Protein AF-A0A534B1G2-F1 (afdb_monomer)

Foldseek 3Di:
DDDDDPPRVVVVDDLVRLQVVLVVVCVVCVVVVPPPDPDDDDDDLPCLSCLVSCCSNPVLDQAEAEDEDLVVVLVVLCPDDDPDDSPLSVDSVSSVVVVVVSVVSVVVCCVVPPLRYHYHYPVCCVVPVPVSVCVVCVSNVHDDD

Nearest PDB structures (foldseek):
  8w5z-assembly1_C  TM=7.791E-01  e=1.005E-02  Ixodes
  3ap3-assembly2_D  TM=7.234E-01  e=4.385E-02  Homo sapiens
  3ap3-assembly2_C  TM=7.400E-01  e=1.108E-01  Homo sapiens
  5x2b-assembly6_F  TM=6.996E-01  e=3.299E-01  Mus musculus
  1tex-assembly2_D  TM=5.874E-01  e=5.391E-01  Mycolicibacterium smegmatis

Mean predicted aligned error: 3.84 Å

Radius of gyration: 17.22 Å; Cα contacts (8 Å, |Δi|>4): 98; chains: 1; bounding box: 37×42×39 Å

Secondary structure (DSSP, 8-state):
--PPPTTGGGGG--HHHHHHHHHHHHHHHGGG-TT--S------GGGGGGHHHHHHH-TTPPEEEEE--HHHHHHHHHHS--SSS-GGGGSHHHHHHHHHHHHHHHHHHHHHSTTSEEEEEHHHHHHSHHHHHHHHHHHHT----

Structure (mmCIF, N/CA/C/O backbone):
data_AF-A0A534B1G2-F1
#
_entry.id   AF-A0A534B1G2-F1
#
loop_
_atom_site.group_PDB
_atom_site.id
_atom_site.type_symbol
_atom_site.label_atom_id
_atom_site.label_alt_id
_atom_site.label_comp_id
_atom_site.label_asym_id
_atom_site.label_entity_id
_atom_site.label_seq_id
_atom_site.pdbx_PDB_ins_code
_atom_site.Cartn_x
_atom_site.Cartn_y
_atom_site.Cartn_z
_atom_site.occupancy
_atom_site.B_iso_or_equiv
_atom_site.auth_seq_id
_atom_site.auth_comp_id
_atom_site.auth_asym_id
_atom_site.auth_atom_id
_atom_site.pdbx_PDB_model_num
ATOM 1 N N . ASP A 1 1 ? 14.134 -20.377 20.496 1.00 52.62 1 ASP A N 1
ATOM 2 C CA . ASP A 1 1 ? 12.657 -20.310 20.513 1.00 52.62 1 ASP A CA 1
ATOM 3 C C . ASP A 1 1 ? 12.101 -20.266 19.095 1.00 52.62 1 ASP A C 1
ATOM 5 O O . ASP A 1 1 ? 12.290 -19.289 18.382 1.00 52.62 1 ASP A O 1
ATOM 9 N N . GLY A 1 2 ? 11.532 -21.386 18.637 1.00 73.69 2 GLY A N 1
ATOM 10 C CA . GLY A 1 2 ? 11.151 -21.648 17.238 1.00 73.69 2 GLY A CA 1
ATOM 11 C C . GLY A 1 2 ? 9.696 -21.319 16.898 1.00 73.69 2 GLY A C 1
ATOM 12 O O . GLY A 1 2 ? 9.055 -22.086 16.187 1.00 73.69 2 GLY A O 1
ATOM 13 N N . GLY A 1 3 ? 9.154 -20.227 17.441 1.00 76.25 3 GLY A N 1
ATOM 14 C CA . GLY A 1 3 ? 7.783 -19.801 17.148 1.00 76.25 3 GLY A CA 1
ATOM 15 C C . GLY A 1 3 ? 7.577 -19.396 15.677 1.00 76.25 3 GLY A C 1
ATOM 16 O O . GLY A 1 3 ? 8.555 -19.133 14.964 1.00 76.25 3 GLY A O 1
ATOM 17 N N . PRO A 1 4 ? 6.315 -19.328 15.209 1.00 83.50 4 PRO A N 1
ATOM 18 C CA . PRO A 1 4 ? 6.002 -18.880 13.857 1.00 83.50 4 PRO A CA 1
ATOM 19 C C . PRO A 1 4 ? 6.564 -17.473 13.621 1.00 83.50 4 PRO A C 1
ATOM 21 O O . PRO A 1 4 ? 6.464 -16.594 14.477 1.00 83.50 4 PRO A O 1
ATOM 24 N N . ARG A 1 5 ? 7.190 -17.268 12.459 1.00 91.75 5 ARG A N 1
ATOM 25 C CA . ARG A 1 5 ? 7.769 -15.976 12.061 1.00 91.75 5 ARG A CA 1
ATOM 26 C C . ARG A 1 5 ? 6.736 -15.130 11.330 1.00 91.75 5 ARG A C 1
ATOM 28 O O . ARG A 1 5 ? 5.633 -15.583 11.057 1.00 91.75 5 ARG A O 1
ATOM 35 N N . TYR A 1 6 ? 7.072 -13.882 11.031 1.00 92.06 6 TYR A N 1
ATOM 36 C CA . TYR A 1 6 ? 6.253 -13.078 10.132 1.00 92.06 6 TYR A CA 1
ATOM 37 C C . TYR A 1 6 ? 6.281 -13.677 8.710 1.00 92.06 6 TYR A C 1
ATOM 39 O O . TYR A 1 6 ? 7.374 -13.996 8.237 1.00 92.06 6 TYR A O 1
ATOM 47 N N . PRO A 1 7 ? 5.137 -13.803 8.009 1.00 93.00 7 PRO A N 1
ATOM 48 C CA . PRO A 1 7 ? 3.787 -13.395 8.415 1.00 93.00 7 PRO A CA 1
ATOM 49 C C . PRO A 1 7 ? 2.973 -14.471 9.165 1.00 93.00 7 PRO A C 1
ATOM 51 O O . PRO A 1 7 ? 1.878 -14.169 9.628 1.00 93.00 7 PRO A O 1
ATOM 54 N N . GLN A 1 8 ? 3.468 -15.704 9.326 1.00 94.69 8 GLN A N 1
ATOM 55 C CA . GLN A 1 8 ? 2.736 -16.814 9.966 1.00 94.69 8 GLN A CA 1
ATOM 56 C C . GLN A 1 8 ? 2.256 -16.504 11.395 1.00 94.69 8 GLN A C 1
ATOM 58 O O . GLN A 1 8 ? 1.184 -16.951 11.791 1.00 94.69 8 GLN A O 1
ATOM 63 N N . VAL A 1 9 ? 3.008 -15.704 12.159 1.00 94.88 9 VAL A N 1
ATOM 64 C CA . VAL A 1 9 ? 2.632 -15.274 13.519 1.00 94.88 9 VAL A CA 1
ATOM 65 C C . VAL A 1 9 ? 1.303 -14.515 13.559 1.00 94.88 9 VAL A C 1
ATOM 67 O O . VAL A 1 9 ? 0.614 -14.524 14.573 1.00 94.88 9 VAL A O 1
ATOM 70 N N . LEU A 1 10 ? 0.894 -13.884 12.453 1.00 94.94 10 LEU A N 1
ATOM 71 C CA . LEU A 1 10 ? -0.375 -13.160 12.392 1.00 94.94 10 LEU A CA 1
ATOM 72 C C . LEU A 1 10 ? -1.573 -14.094 12.599 1.00 94.94 10 LEU A C 1
ATOM 74 O O . LEU A 1 10 ? -2.555 -13.686 13.209 1.00 94.94 10 LEU A O 1
ATOM 78 N N . ALA A 1 11 ? -1.470 -15.353 12.160 1.00 94.56 11 ALA A N 1
ATOM 79 C CA . ALA A 1 11 ? -2.522 -16.353 12.333 1.00 94.56 11 ALA A CA 1
ATOM 80 C C . ALA A 1 11 ? -2.708 -16.790 13.797 1.00 94.56 11 ALA A C 1
ATOM 82 O O . ALA A 1 11 ? -3.722 -17.395 14.130 1.00 94.56 11 ALA A O 1
ATOM 83 N N . THR A 1 12 ? -1.745 -16.490 14.676 1.00 95.81 12 THR A N 1
ATOM 84 C CA . THR A 1 12 ? -1.820 -16.829 16.104 1.00 95.81 12 THR A CA 1
ATOM 85 C C . THR A 1 12 ? -2.326 -15.675 16.970 1.00 95.81 12 THR A C 1
ATOM 87 O O . THR A 1 12 ? -2.504 -15.856 18.172 1.00 95.81 12 THR A O 1
ATOM 90 N N . LEU A 1 13 ? -2.526 -14.481 16.400 1.00 96.75 13 LEU A N 1
ATOM 91 C CA . LEU A 1 13 ? -2.986 -13.311 17.148 1.00 96.75 13 LEU A CA 1
ATOM 92 C C . LEU A 1 13 ? -4.509 -13.326 17.308 1.00 96.75 13 LEU A C 1
ATOM 94 O O . LEU A 1 13 ? -5.257 -13.440 16.340 1.00 96.75 13 LEU A O 1
ATOM 98 N N . SER A 1 14 ? -4.977 -13.140 18.539 1.00 97.88 14 SER A N 1
ATOM 99 C CA . SER A 1 14 ? -6.397 -12.923 18.817 1.00 97.88 14 SER A CA 1
ATOM 100 C C . SER A 1 14 ? -6.876 -11.556 18.296 1.00 97.88 14 SER A C 1
ATOM 102 O O . SER A 1 14 ? -6.082 -10.612 18.191 1.00 97.88 14 SER A O 1
ATOM 104 N N . PRO A 1 15 ? -8.192 -11.379 18.072 1.00 97.25 15 PRO A N 1
ATOM 105 C CA . PRO A 1 15 ? -8.762 -10.077 17.720 1.00 97.25 15 PRO A CA 1
ATOM 106 C C . PRO A 1 15 ? -8.421 -8.961 18.721 1.00 97.25 15 PRO A C 1
ATOM 108 O O . PRO A 1 15 ? -8.224 -7.814 18.325 1.00 97.25 15 PRO A O 1
ATOM 111 N N . GLY A 1 16 ? -8.316 -9.289 20.016 1.00 98.31 16 GLY A N 1
ATOM 112 C CA . GLY A 1 16 ? -7.929 -8.332 21.057 1.00 98.31 16 GLY A CA 1
ATOM 113 C C . GLY A 1 16 ? -6.478 -7.863 20.921 1.00 98.31 16 GLY A C 1
ATOM 114 O O . GLY A 1 16 ? -6.210 -6.670 21.032 1.00 98.31 16 GLY A O 1
ATOM 115 N N . GLN A 1 17 ? -5.553 -8.775 20.603 1.00 98.25 17 GLN A N 1
ATOM 116 C CA . GLN A 1 17 ? -4.149 -8.430 20.349 1.00 98.25 17 GLN A CA 1
ATOM 117 C C . GLN A 1 17 ? -3.995 -7.574 19.088 1.00 98.25 17 GLN A C 1
ATOM 119 O O . GLN A 1 17 ? -3.279 -6.577 19.111 1.00 98.25 17 GLN A O 1
ATOM 124 N N . LEU A 1 18 ? -4.699 -7.917 18.004 1.00 98.38 18 LEU A N 1
ATOM 125 C CA . LEU A 1 18 ? -4.700 -7.121 16.771 1.00 98.38 18 LEU A CA 1
ATOM 126 C C . LEU A 1 18 ? -5.226 -5.702 17.007 1.00 98.38 18 LEU A C 1
ATOM 128 O O . LEU A 1 18 ? -4.623 -4.738 16.537 1.00 98.38 18 LEU A O 1
ATOM 132 N N . ARG A 1 19 ? -6.307 -5.564 17.785 1.00 98.25 19 ARG A N 1
ATOM 133 C CA . ARG A 1 19 ? -6.842 -4.255 18.177 1.00 98.25 19 ARG A CA 1
ATOM 134 C C . ARG A 1 19 ? -5.827 -3.448 18.984 1.00 98.25 19 ARG A C 1
ATOM 136 O O . ARG A 1 19 ? -5.593 -2.292 18.649 1.00 98.25 19 ARG A O 1
ATOM 143 N N . ALA A 1 20 ? -5.202 -4.059 19.990 1.00 98.44 20 ALA A N 1
ATOM 144 C CA . ALA A 1 20 ? -4.194 -3.395 20.813 1.00 98.44 20 ALA A CA 1
ATOM 145 C C . ALA A 1 20 ? -3.001 -2.899 19.974 1.00 98.44 20 ALA A C 1
ATOM 147 O O . ALA A 1 20 ? -2.544 -1.775 20.161 1.00 98.44 20 ALA A O 1
ATOM 148 N N . LEU A 1 21 ? -2.548 -3.688 18.991 1.00 98.38 21 LEU A N 1
ATOM 149 C CA . LEU A 1 21 ? -1.503 -3.274 18.045 1.00 98.38 21 LEU A CA 1
ATOM 150 C C . LEU A 1 21 ? -1.945 -2.068 17.198 1.00 98.38 21 LEU A C 1
ATOM 152 O O . LEU A 1 21 ? -1.162 -1.142 16.981 1.00 98.38 21 LEU A O 1
ATOM 156 N N . GLY A 1 22 ? -3.200 -2.053 16.735 1.00 98.19 22 GLY A N 1
ATOM 157 C CA . GLY A 1 22 ? -3.797 -0.920 16.020 1.00 98.19 22 GLY A CA 1
ATOM 158 C C . GLY A 1 22 ? -3.838 0.355 16.863 1.00 98.19 22 GLY A C 1
ATOM 159 O O . GLY A 1 22 ? -3.423 1.422 16.406 1.00 98.19 22 GLY A O 1
ATOM 160 N N . GLU A 1 23 ? -4.295 0.243 18.109 1.00 98.19 23 GLU A N 1
ATOM 161 C CA . GLU A 1 23 ? -4.348 1.346 19.073 1.00 98.19 23 GLU A CA 1
ATOM 162 C C . GLU A 1 23 ? -2.951 1.886 19.399 1.00 98.19 23 GLU A C 1
ATOM 164 O O . GLU A 1 23 ? -2.745 3.102 19.385 1.00 98.19 23 GLU A O 1
ATOM 169 N N . GLU A 1 24 ? -1.970 1.003 19.612 1.00 98.19 24 GLU A N 1
ATOM 170 C CA . GLU A 1 24 ? -0.577 1.393 19.840 1.00 98.19 24 GLU A CA 1
ATOM 171 C C . GLU A 1 24 ? -0.015 2.159 18.636 1.00 98.19 24 GLU A C 1
ATOM 173 O O . GLU A 1 24 ? 0.576 3.231 18.795 1.00 98.19 24 GLU A O 1
ATOM 178 N N . TYR A 1 25 ? -0.235 1.656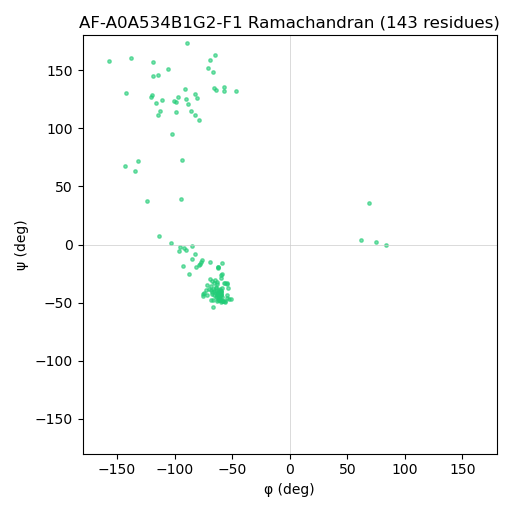 17.418 1.00 97.06 25 TYR A N 1
ATOM 179 C CA . TYR A 1 25 ? 0.199 2.332 16.198 1.00 97.06 25 TYR A CA 1
ATOM 180 C C . TYR A 1 25 ? -0.411 3.739 16.083 1.00 97.06 25 TYR A C 1
ATOM 182 O O . TYR A 1 25 ? 0.305 4.712 15.821 1.00 97.06 25 TYR A O 1
ATOM 190 N N . LEU A 1 26 ? -1.714 3.889 16.343 1.00 95.56 26 LEU A N 1
ATOM 191 C CA . LEU A 1 26 ? -2.395 5.191 16.329 1.00 95.56 26 LEU A CA 1
ATOM 192 C C . LEU A 1 26 ? -1.873 6.142 17.417 1.00 95.56 26 LEU A C 1
ATOM 194 O O . LEU A 1 26 ? -1.754 7.347 17.178 1.00 95.56 26 LEU A O 1
ATOM 198 N N . ALA A 1 27 ? -1.548 5.621 18.601 1.00 96.06 27 ALA A N 1
ATOM 199 C CA . ALA A 1 27 ? -0.966 6.402 19.687 1.00 96.06 27 ALA A CA 1
ATOM 200 C C . ALA A 1 27 ? 0.443 6.898 19.329 1.00 96.06 27 ALA A C 1
ATOM 202 O O . ALA A 1 27 ? 0.731 8.090 19.454 1.00 96.06 27 ALA A O 1
ATOM 203 N N . ARG A 1 28 ? 1.307 6.015 18.815 1.00 95.81 28 ARG A N 1
ATOM 204 C CA . ARG A 1 28 ? 2.699 6.341 18.457 1.00 95.81 28 ARG A CA 1
ATOM 205 C C . ARG A 1 28 ? 2.804 7.297 17.274 1.00 95.81 28 ARG A C 1
ATOM 207 O O . ARG A 1 28 ? 3.714 8.121 17.227 1.00 95.81 28 ARG A O 1
ATOM 214 N N . THR A 1 29 ? 1.862 7.231 16.338 1.00 93.62 29 THR A N 1
ATOM 215 C CA . THR A 1 29 ? 1.813 8.130 15.174 1.00 93.62 29 THR A CA 1
ATOM 216 C C . THR A 1 29 ? 1.161 9.480 15.476 1.00 93.62 29 THR A C 1
ATOM 218 O O . THR A 1 29 ? 1.251 10.392 14.654 1.00 93.62 29 THR A O 1
ATOM 221 N N . ARG A 1 30 ? 0.566 9.675 16.666 1.00 92.44 30 ARG A N 1
ATOM 222 C CA . ARG A 1 30 ? -0.117 10.925 17.053 1.00 92.44 30 ARG A CA 1
ATOM 223 C C . ARG A 1 30 ? 0.755 12.171 16.882 1.00 92.44 30 ARG A C 1
ATOM 225 O O . ARG A 1 30 ? 0.247 13.190 16.429 1.00 92.44 30 ARG A O 1
ATOM 232 N N . ILE A 1 31 ? 2.056 12.088 17.168 1.00 93.06 31 ILE A N 1
ATOM 233 C CA . ILE A 1 31 ? 3.004 13.205 16.995 1.00 93.06 31 ILE A CA 1
ATOM 234 C C . ILE A 1 31 ? 3.104 13.706 15.541 1.00 93.06 31 ILE A C 1
ATOM 236 O O . ILE A 1 31 ? 3.398 14.876 15.304 1.00 93.06 31 ILE A O 1
ATOM 240 N N . GLN A 1 32 ? 2.810 12.850 14.559 1.00 90.38 32 GLN A N 1
ATOM 241 C CA . GLN A 1 32 ? 2.818 13.214 13.140 1.00 90.38 32 GLN A CA 1
ATOM 242 C C . GLN A 1 32 ? 1.489 13.850 12.682 1.00 90.38 32 GLN A C 1
ATOM 244 O O . GLN A 1 32 ? 1.419 14.446 11.609 1.00 90.38 32 GLN A O 1
ATOM 249 N N . ARG A 1 33 ? 0.425 13.777 13.496 1.00 90.50 33 ARG A N 1
ATOM 250 C CA . ARG A 1 33 ? -0.942 14.220 13.163 1.00 90.50 33 ARG A CA 1
ATOM 251 C C . ARG A 1 33 ? -1.194 15.661 13.622 1.00 90.50 33 ARG A C 1
ATOM 253 O O . ARG A 1 33 ? -1.922 15.908 14.578 1.00 90.50 33 ARG A O 1
ATOM 260 N N . LYS A 1 34 ? -0.586 16.622 12.925 1.00 89.88 34 LYS A N 1
ATOM 261 C CA . LYS A 1 34 ? -0.527 18.038 13.350 1.00 89.88 34 LYS A CA 1
ATOM 262 C C . LYS A 1 34 ? -1.801 18.861 13.117 1.00 89.88 34 LYS A C 1
ATOM 264 O O . LYS A 1 34 ? -1.929 19.938 13.682 1.00 89.88 34 LYS A O 1
ATOM 269 N N . THR A 1 35 ? -2.721 18.395 12.275 1.00 86.88 35 THR A N 1
ATOM 270 C CA . THR A 1 35 ? -3.827 19.221 11.749 1.00 86.88 35 THR A CA 1
ATOM 271 C C . THR A 1 35 ? -5.181 18.964 12.411 1.00 86.88 35 THR A C 1
ATOM 273 O O . THR A 1 35 ? -6.175 19.545 11.987 1.00 86.88 35 THR A O 1
ATOM 276 N N . GLY A 1 36 ? -5.265 18.061 13.397 1.00 85.75 36 GLY A N 1
ATOM 277 C CA . GLY A 1 36 ? -6.538 17.665 14.022 1.00 85.75 36 GLY A CA 1
ATOM 278 C C . GLY A 1 36 ? -7.551 17.010 13.066 1.00 85.75 36 GLY A C 1
ATOM 279 O O . GLY A 1 36 ? -8.665 16.700 13.478 1.00 85.75 36 GLY A O 1
ATOM 280 N N . ARG A 1 37 ? -7.181 16.787 11.796 1.00 89.50 37 ARG A N 1
ATOM 281 C CA . ARG A 1 37 ? -8.039 16.183 10.771 1.00 89.50 37 ARG A CA 1
ATOM 282 C C . ARG A 1 37 ? -8.339 14.712 11.120 1.00 89.50 37 ARG A C 1
ATOM 284 O O . ARG A 1 37 ? -7.491 14.029 11.709 1.00 89.50 37 ARG A O 1
ATOM 291 N N . PRO A 1 38 ? -9.525 14.201 10.738 1.00 87.75 38 PRO A N 1
ATOM 292 C CA . PRO A 1 38 ? -9.942 12.838 11.072 1.00 87.75 38 PRO A CA 1
ATOM 293 C C . PRO A 1 38 ? -9.051 11.771 10.420 1.00 87.75 38 PRO A C 1
ATOM 295 O O . PRO A 1 38 ? -8.808 10.725 11.021 1.00 87.75 38 PRO A O 1
ATOM 298 N N . TYR A 1 39 ? -8.499 12.068 9.242 1.00 90.56 39 TYR A N 1
ATOM 299 C CA . TYR A 1 39 ? -7.587 11.197 8.507 1.00 90.56 39 TYR A CA 1
ATOM 300 C C . TYR A 1 39 ? -6.143 11.698 8.575 1.00 90.56 39 TYR A C 1
ATOM 302 O O . TYR A 1 39 ? -5.878 12.898 8.659 1.00 90.56 39 TYR A O 1
ATOM 310 N N . PHE A 1 40 ? -5.206 10.758 8.502 1.00 93.38 40 PHE A N 1
ATOM 311 C CA . PHE A 1 40 ? -3.791 11.018 8.265 1.00 93.38 40 PHE A CA 1
ATOM 312 C C . PHE A 1 40 ? -3.257 9.977 7.282 1.00 93.38 40 PHE A C 1
ATOM 314 O O . PHE A 1 40 ? -3.869 8.926 7.095 1.00 93.38 40 PHE A O 1
ATOM 321 N N . ILE A 1 41 ? -2.125 10.281 6.656 1.00 94.31 41 ILE A N 1
ATOM 322 C CA . ILE A 1 41 ? -1.494 9.408 5.670 1.00 94.31 41 ILE A CA 1
ATOM 323 C C . ILE A 1 41 ? -0.200 8.873 6.274 1.00 94.31 41 ILE A C 1
ATOM 325 O O . ILE A 1 41 ? 0.668 9.654 6.663 1.00 94.31 41 ILE A O 1
ATOM 329 N N . ASP A 1 42 ? -0.065 7.551 6.316 1.00 94.94 42 ASP A N 1
ATOM 330 C CA . ASP A 1 42 ? 1.232 6.891 6.432 1.00 94.94 42 ASP A CA 1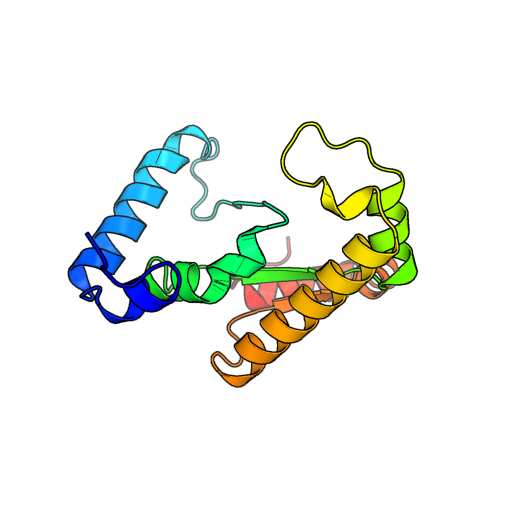
ATOM 331 C C . ASP A 1 42 ? 1.670 6.443 5.036 1.00 94.94 42 ASP A C 1
ATOM 333 O O . ASP A 1 42 ? 1.037 5.594 4.405 1.00 94.94 42 ASP A O 1
ATOM 337 N N . LYS A 1 43 ? 2.747 7.058 4.542 1.00 93.38 43 LYS A N 1
ATOM 338 C CA . LYS A 1 43 ? 3.331 6.755 3.239 1.00 93.38 43 LYS A CA 1
ATOM 339 C C . LYS A 1 43 ? 4.713 6.160 3.431 1.00 93.38 43 LYS A C 1
ATOM 341 O O . LYS A 1 43 ? 5.674 6.882 3.707 1.00 93.38 43 LYS A O 1
ATOM 346 N N . LEU A 1 44 ? 4.830 4.876 3.113 1.00 91.12 44 LEU A N 1
ATOM 347 C CA . LEU A 1 44 ? 6.104 4.193 2.953 1.00 91.12 44 LEU A CA 1
ATOM 348 C C . LEU A 1 44 ? 6.015 3.197 1.786 1.00 91.12 44 LEU A C 1
ATOM 350 O O . LEU A 1 44 ? 5.088 2.386 1.772 1.00 91.12 44 LEU A O 1
ATOM 354 N N . PRO A 1 45 ? 6.970 3.204 0.832 1.00 88.94 45 PRO A N 1
ATOM 355 C CA . PRO A 1 45 ? 6.940 2.290 -0.310 1.00 88.94 45 PRO A CA 1
ATOM 356 C C . PRO A 1 45 ? 6.837 0.818 0.085 1.00 88.94 45 PRO A C 1
ATOM 358 O O . PRO A 1 45 ? 6.166 0.064 -0.598 1.00 88.94 45 PRO A O 1
ATOM 361 N N . ASN A 1 46 ? 7.435 0.425 1.213 1.00 92.50 46 ASN A N 1
ATOM 362 C CA . ASN A 1 46 ? 7.520 -0.974 1.637 1.00 92.50 46 ASN A CA 1
ATOM 363 C C . ASN A 1 46 ? 6.273 -1.458 2.407 1.00 92.50 46 ASN A C 1
ATOM 365 O O . ASN A 1 46 ? 6.203 -2.632 2.763 1.00 92.50 46 ASN A O 1
ATOM 369 N N . ASN A 1 47 ? 5.266 -0.599 2.634 1.00 95.56 47 ASN A N 1
ATOM 370 C CA . ASN A 1 47 ? 4.035 -0.980 3.343 1.00 95.56 47 ASN A CA 1
ATOM 371 C C . ASN A 1 47 ? 3.236 -2.080 2.619 1.00 95.56 47 ASN A C 1
ATOM 373 O O . ASN A 1 47 ? 2.439 -2.760 3.264 1.00 95.56 47 ASN A O 1
ATOM 377 N N . PHE A 1 48 ? 3.463 -2.307 1.317 1.00 96.19 48 PHE A N 1
ATOM 378 C CA . PHE A 1 48 ? 2.803 -3.382 0.562 1.00 96.19 48 PHE A CA 1
ATOM 379 C C . PHE A 1 48 ? 3.046 -4.775 1.172 1.00 96.19 48 PHE A C 1
ATOM 381 O O . PHE A 1 48 ? 2.151 -5.617 1.165 1.00 96.19 48 PHE A O 1
ATOM 388 N N . LEU A 1 49 ? 4.223 -4.992 1.779 1.00 96.00 49 LEU A N 1
ATOM 389 C CA . LEU A 1 49 ? 4.570 -6.235 2.480 1.00 96.00 49 LEU A CA 1
ATOM 390 C C . LEU A 1 49 ? 3.653 -6.504 3.680 1.00 96.00 49 LEU A C 1
ATOM 392 O O . LEU A 1 49 ? 3.558 -7.635 4.150 1.00 96.00 49 LEU A O 1
ATOM 396 N N . HIS A 1 50 ? 2.990 -5.460 4.179 1.00 97.19 50 HIS A N 1
ATOM 397 C CA . HIS A 1 50 ? 2.227 -5.467 5.416 1.00 97.19 50 HIS A CA 1
ATOM 398 C C . HIS A 1 50 ? 0.723 -5.287 5.213 1.00 97.19 50 HIS A C 1
ATOM 400 O O . HIS A 1 50 ? 0.008 -5.198 6.205 1.00 97.19 50 HIS A O 1
ATOM 406 N N . VAL A 1 51 ? 0.213 -5.286 3.975 1.00 97.75 51 VAL A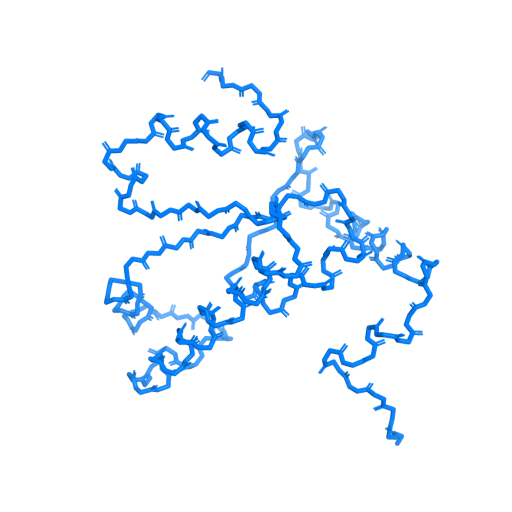 N 1
ATOM 407 C CA . VAL A 1 51 ? -1.219 -5.072 3.671 1.00 97.75 51 VAL A CA 1
ATOM 408 C C . VAL A 1 51 ? -2.131 -5.990 4.486 1.00 97.75 51 VAL A C 1
ATOM 410 O O . VAL A 1 51 ? -3.074 -5.508 5.111 1.00 97.75 51 VAL A O 1
ATOM 413 N N . GLY A 1 52 ? -1.816 -7.287 4.558 1.00 96.88 52 GLY A N 1
ATOM 414 C CA . GLY A 1 52 ? -2.583 -8.236 5.368 1.00 96.88 52 GLY A CA 1
ATOM 415 C C . GLY A 1 52 ? -2.577 -7.886 6.858 1.00 96.88 52 GLY A C 1
ATOM 416 O O . GLY A 1 52 ? -3.617 -7.919 7.506 1.00 96.88 52 GLY A O 1
ATOM 417 N N . PHE A 1 53 ? -1.429 -7.473 7.403 1.00 97.75 53 PHE A N 1
ATOM 418 C CA . PHE A 1 53 ? -1.344 -7.073 8.806 1.00 97.75 53 PHE A CA 1
ATOM 419 C C . PHE A 1 53 ? -2.101 -5.769 9.071 1.00 97.75 53 PHE A C 1
ATOM 421 O O . PHE A 1 53 ? -2.918 -5.733 9.984 1.00 97.75 53 PHE A O 1
ATOM 428 N N . ILE A 1 54 ? -1.899 -4.742 8.235 1.00 98.00 54 ILE A N 1
ATOM 429 C CA . ILE A 1 54 ? -2.604 -3.453 8.299 1.00 98.00 54 ILE A CA 1
ATOM 430 C C . ILE A 1 54 ? -4.115 -3.683 8.279 1.00 98.00 54 ILE A C 1
ATOM 432 O O . ILE A 1 54 ? -4.823 -3.124 9.110 1.00 98.00 54 ILE A O 1
ATOM 436 N N . HIS A 1 55 ? -4.608 -4.544 7.386 1.00 97.19 55 HIS A N 1
ATOM 437 C CA . HIS A 1 55 ? -6.025 -4.889 7.317 1.00 97.19 55 HIS A CA 1
ATOM 438 C C . HIS A 1 55 ? -6.550 -5.501 8.627 1.00 97.19 55 HIS A C 1
ATOM 440 O O . HIS A 1 55 ? -7.648 -5.158 9.062 1.00 97.19 55 HIS A O 1
ATOM 446 N N . LEU A 1 56 ? -5.763 -6.367 9.271 1.00 97.50 56 LEU A N 1
ATOM 447 C CA . LEU A 1 56 ? -6.138 -7.030 10.521 1.00 97.50 56 LEU A CA 1
ATOM 448 C C . LEU A 1 56 ? -6.130 -6.082 11.734 1.00 97.50 56 LEU A C 1
ATOM 450 O O . LEU A 1 56 ? -7.049 -6.132 12.549 1.00 97.50 56 LEU A O 1
ATOM 454 N N . MET A 1 57 ? -5.110 -5.227 11.874 1.00 98.00 57 MET A N 1
ATOM 455 C CA . MET A 1 57 ? -4.966 -4.329 13.037 1.00 98.00 57 MET A CA 1
ATOM 456 C C . MET A 1 57 ? -5.701 -2.987 12.877 1.00 98.00 57 MET A C 1
ATOM 458 O O . MET A 1 57 ? -6.078 -2.360 13.864 1.00 98.00 57 MET A O 1
ATOM 462 N N . LEU A 1 58 ? -5.919 -2.535 11.639 1.00 97.44 58 LEU A N 1
ATOM 463 C CA . LEU A 1 58 ? -6.582 -1.277 11.290 1.00 97.44 58 LEU A CA 1
ATOM 464 C C . LEU A 1 58 ? -7.648 -1.542 10.208 1.00 97.44 58 LEU A C 1
ATOM 466 O O . LEU A 1 58 ? -7.487 -1.124 9.061 1.00 97.44 58 LEU A O 1
ATOM 470 N N . PRO A 1 59 ? -8.777 -2.192 10.543 1.00 95.56 59 PRO A N 1
ATOM 471 C CA . PRO A 1 59 ? -9.774 -2.627 9.553 1.00 95.56 59 PRO A CA 1
ATOM 472 C C . PRO A 1 59 ? -10.429 -1.481 8.760 1.00 95.56 59 PRO A C 1
ATOM 474 O O . PRO A 1 59 ? -10.969 -1.707 7.674 1.00 95.56 59 PRO A O 1
ATOM 477 N N . ASN A 1 60 ? -10.348 -0.251 9.279 1.00 94.69 60 ASN A N 1
ATOM 478 C CA . ASN A 1 60 ? -10.844 0.969 8.637 1.00 94.69 60 ASN A CA 1
ATOM 479 C C . ASN A 1 60 ? -9.786 1.689 7.782 1.00 94.69 60 ASN A C 1
ATOM 481 O O . ASN A 1 60 ? -10.093 2.714 7.174 1.00 94.69 60 ASN A O 1
ATOM 485 N N . ALA A 1 61 ? -8.541 1.201 7.742 1.00 96.81 61 ALA A N 1
ATOM 486 C CA . ALA A 1 61 ? -7.503 1.796 6.912 1.00 96.81 61 ALA A CA 1
ATOM 487 C C . ALA A 1 61 ? -7.863 1.670 5.425 1.00 96.81 61 ALA A C 1
ATOM 489 O O . ALA A 1 61 ? -8.242 0.601 4.938 1.00 96.81 61 ALA A O 1
ATOM 490 N N . ARG A 1 62 ? -7.710 2.780 4.701 1.00 97.12 62 ARG A N 1
ATOM 491 C CA . ARG A 1 62 ? -7.769 2.822 3.240 1.00 97.12 62 ARG A CA 1
ATOM 492 C C . ARG A 1 62 ? -6.372 2.555 2.705 1.00 97.12 62 ARG A C 1
ATOM 494 O O . ARG A 1 62 ? -5.438 3.280 3.035 1.00 97.12 62 ARG A O 1
ATOM 501 N N . ILE A 1 63 ? -6.233 1.508 1.900 1.00 98.25 63 ILE A N 1
ATOM 502 C CA . ILE A 1 63 ? -4.952 1.141 1.293 1.00 98.25 63 ILE A CA 1
ATOM 503 C C . ILE A 1 63 ? -4.945 1.646 -0.143 1.00 98.25 63 ILE A C 1
ATOM 505 O O . ILE A 1 63 ? -5.848 1.323 -0.917 1.00 98.25 63 ILE A O 1
ATOM 509 N N . ILE A 1 64 ? -3.937 2.453 -0.466 1.00 98.38 64 ILE A N 1
ATOM 510 C CA . ILE A 1 64 ? -3.724 3.030 -1.791 1.00 98.38 64 ILE A CA 1
ATOM 511 C C . ILE A 1 64 ? -2.406 2.481 -2.324 1.00 98.38 64 ILE A C 1
ATOM 513 O O . ILE A 1 64 ? -1.357 2.651 -1.703 1.00 98.38 64 ILE A O 1
ATOM 517 N N . ASP A 1 65 ? -2.474 1.826 -3.476 1.00 97.94 65 ASP A N 1
ATOM 518 C CA . ASP A 1 65 ? -1.323 1.300 -4.196 1.00 97.94 65 ASP A CA 1
ATOM 519 C C . ASP A 1 65 ? -0.997 2.225 -5.372 1.00 97.94 65 ASP A C 1
ATOM 521 O O . ASP A 1 65 ? -1.606 2.134 -6.439 1.00 97.94 65 ASP A O 1
ATOM 525 N N . ALA A 1 66 ? -0.068 3.157 -5.155 1.00 96.56 66 ALA A N 1
ATOM 526 C CA . ALA A 1 66 ? 0.410 4.058 -6.197 1.00 96.56 66 ALA A CA 1
ATOM 527 C C . ALA A 1 66 ? 1.480 3.355 -7.040 1.00 96.56 66 ALA A C 1
ATOM 529 O O . ALA A 1 66 ? 2.593 3.099 -6.574 1.00 96.56 66 ALA A O 1
ATOM 530 N N . ARG A 1 67 ? 1.143 3.059 -8.294 1.00 94.25 67 ARG A N 1
ATOM 531 C CA . ARG A 1 67 ? 1.951 2.252 -9.204 1.00 94.25 67 ARG A CA 1
ATOM 532 C C . ARG A 1 67 ? 2.362 3.058 -10.428 1.00 94.25 67 ARG A C 1
ATOM 534 O O . ARG A 1 67 ? 1.604 3.868 -10.941 1.00 94.25 67 ARG A O 1
ATOM 541 N N . ARG A 1 68 ? 3.567 2.796 -10.920 1.00 94.44 68 ARG A N 1
ATOM 542 C CA . ARG A 1 68 ? 4.090 3.325 -12.184 1.00 94.44 68 ARG A CA 1
ATOM 543 C C . ARG A 1 68 ? 4.404 2.175 -13.128 1.00 94.44 68 ARG A C 1
ATOM 545 O O . ARG A 1 68 ? 4.684 1.068 -12.649 1.00 94.44 68 ARG A O 1
ATOM 552 N N . HIS A 1 69 ? 4.427 2.445 -14.432 1.00 94.50 69 HIS A N 1
ATOM 553 C CA . HIS A 1 69 ? 4.941 1.507 -15.422 1.00 94.50 69 HIS A CA 1
ATOM 554 C C . HIS A 1 69 ? 6.300 0.927 -14.974 1.00 94.50 69 HIS A C 1
ATOM 556 O O . HIS A 1 69 ? 7.183 1.705 -14.590 1.00 94.50 69 HIS A O 1
ATOM 562 N N . PRO A 1 70 ? 6.509 -0.405 -15.028 1.00 94.44 70 PRO A N 1
ATOM 563 C CA . PRO A 1 70 ? 7.680 -1.078 -14.457 1.00 94.44 70 PRO A CA 1
ATOM 564 C C . PRO A 1 70 ? 9.006 -0.481 -14.921 1.00 94.44 70 PRO A C 1
ATOM 566 O O . PRO A 1 70 ? 9.851 -0.160 -14.093 1.00 94.44 70 PRO A O 1
ATOM 569 N N . LEU A 1 71 ? 9.172 -0.237 -16.226 1.00 94.00 71 LEU A N 1
ATOM 570 C CA . LEU A 1 71 ? 10.405 0.361 -16.753 1.00 94.00 71 LEU A CA 1
ATOM 571 C C . LEU A 1 71 ? 10.680 1.747 -16.149 1.00 94.00 71 LEU A C 1
ATOM 573 O O . LEU A 1 71 ? 11.807 2.035 -15.760 1.00 94.00 71 LEU A O 1
ATOM 577 N N . GLY A 1 72 ? 9.650 2.588 -16.015 1.00 92.69 72 GLY A N 1
ATOM 578 C CA . GLY A 1 72 ? 9.787 3.924 -15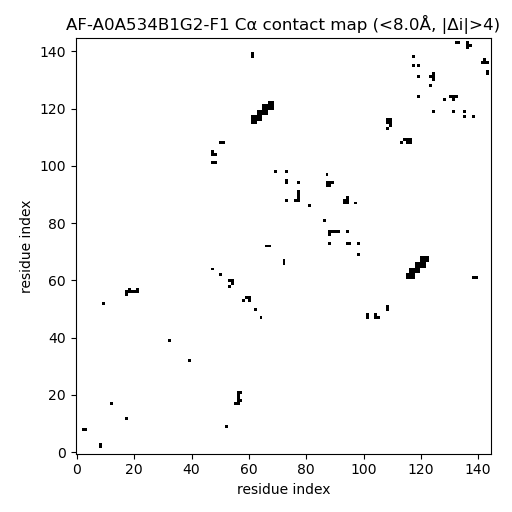.435 1.00 92.69 72 GLY A CA 1
ATOM 579 C C . GLY A 1 72 ? 9.994 3.890 -13.920 1.00 92.69 72 GLY A C 1
ATOM 580 O O . GLY A 1 72 ? 10.792 4.662 -13.389 1.00 92.69 72 GLY A O 1
ATOM 581 N N . GLY A 1 73 ? 9.300 2.989 -13.221 1.00 92.38 73 GLY A N 1
ATOM 582 C CA . GLY A 1 73 ? 9.416 2.790 -11.777 1.00 92.38 73 GLY A CA 1
ATOM 583 C C . GLY A 1 73 ? 10.785 2.245 -11.379 1.00 92.38 73 GLY A C 1
ATOM 584 O O . GLY A 1 73 ? 11.481 2.867 -10.578 1.00 92.38 73 GLY A O 1
ATOM 585 N N . CYS A 1 74 ? 11.207 1.137 -11.991 1.00 95.00 74 CYS A N 1
ATOM 586 C CA . CYS A 1 74 ? 12.511 0.529 -11.751 1.00 95.00 74 CYS A CA 1
ATOM 587 C C . CYS A 1 74 ? 13.644 1.480 -12.149 1.00 95.00 74 CYS A C 1
ATOM 589 O O . CYS A 1 74 ? 14.530 1.728 -11.342 1.00 95.00 74 CYS A O 1
ATOM 591 N N . PHE A 1 75 ? 13.604 2.110 -13.326 1.00 93.62 75 PHE A N 1
ATOM 592 C CA . PHE A 1 75 ? 14.664 3.054 -13.699 1.00 93.62 75 PHE A CA 1
ATOM 593 C C . PHE A 1 75 ? 14.762 4.245 -12.734 1.00 93.62 75 PHE A C 1
ATOM 595 O O . PHE A 1 75 ? 15.860 4.669 -12.371 1.00 93.62 75 PHE A O 1
ATOM 602 N N . SER A 1 76 ? 13.621 4.771 -12.276 1.00 92.31 76 SER A N 1
ATOM 603 C CA . SER A 1 76 ? 13.601 5.826 -11.261 1.00 92.31 76 SER A CA 1
ATOM 604 C C . SER A 1 76 ? 14.206 5.360 -9.937 1.00 92.31 76 SER A C 1
ATOM 606 O O . SER A 1 76 ? 14.937 6.127 -9.320 1.00 92.31 76 SER A O 1
ATOM 608 N N . ALA A 1 77 ? 13.914 4.131 -9.505 1.00 92.88 77 ALA A N 1
ATOM 609 C CA . ALA A 1 77 ? 14.473 3.559 -8.284 1.00 92.88 77 ALA A CA 1
ATOM 610 C C . ALA A 1 77 ? 15.984 3.310 -8.414 1.00 92.88 77 ALA A C 1
ATOM 612 O O . ALA A 1 77 ? 16.733 3.672 -7.516 1.00 92.88 77 ALA A O 1
ATOM 613 N N . PHE A 1 78 ? 16.441 2.786 -9.553 1.00 94.06 78 PHE A N 1
ATOM 614 C CA . PHE A 1 78 ? 17.856 2.528 -9.826 1.00 94.06 78 PHE A CA 1
ATOM 615 C C . PHE A 1 78 ? 18.714 3.792 -9.764 1.00 94.06 78 PHE A C 1
ATOM 617 O O . PHE A 1 78 ? 19.807 3.788 -9.204 1.00 94.06 78 PHE A O 1
ATOM 624 N N . LYS A 1 79 ? 18.205 4.905 -10.301 1.00 93.31 79 LYS A N 1
ATOM 625 C CA . LYS A 1 79 ? 18.917 6.189 -10.268 1.00 93.31 79 LYS A CA 1
ATOM 626 C C . LYS A 1 79 ? 18.835 6.918 -8.928 1.00 93.31 79 LYS A C 1
ATOM 628 O O . LYS A 1 79 ? 19.592 7.863 -8.713 1.00 93.31 79 LYS A O 1
ATOM 633 N N . GLN A 1 80 ? 17.892 6.557 -8.064 1.00 91.31 80 GLN A N 1
ATOM 634 C CA . GLN A 1 80 ? 17.671 7.263 -6.811 1.00 91.31 80 GLN A CA 1
ATOM 635 C C . GLN A 1 80 ? 18.688 6.807 -5.766 1.00 91.31 80 GLN A C 1
ATOM 637 O O . GLN A 1 80 ? 18.767 5.631 -5.429 1.00 91.31 80 GLN A O 1
ATOM 642 N N . HIS A 1 81 ? 19.409 7.757 -5.171 1.00 89.81 81 HIS A N 1
ATOM 643 C CA . HIS A 1 81 ? 20.207 7.464 -3.988 1.00 89.81 81 HIS A CA 1
ATOM 644 C C . HIS A 1 81 ? 19.300 7.416 -2.751 1.00 89.81 81 HIS A C 1
ATOM 646 O O . HIS A 1 81 ? 18.780 8.439 -2.291 1.00 89.81 81 HIS A O 1
ATOM 652 N N . PHE A 1 82 ? 19.062 6.213 -2.236 1.00 87.12 82 PHE A N 1
ATOM 653 C CA . PHE A 1 82 ? 18.300 5.980 -1.014 1.00 87.12 82 PHE A CA 1
ATOM 654 C C . PHE A 1 82 ? 19.210 5.962 0.209 1.00 87.12 82 PHE A C 1
ATOM 656 O O . PHE A 1 82 ? 20.219 5.264 0.234 1.00 87.12 82 PHE A O 1
ATOM 663 N N . ALA A 1 83 ? 18.794 6.674 1.260 1.00 81.94 83 ALA A N 1
ATOM 664 C CA . ALA A 1 83 ? 19.552 6.750 2.504 1.00 81.94 83 ALA A CA 1
ATOM 665 C C . ALA A 1 83 ? 19.697 5.380 3.191 1.00 81.94 83 ALA A C 1
ATOM 667 O O . ALA A 1 83 ? 20.769 5.072 3.703 1.00 81.94 83 ALA A O 1
ATOM 668 N N . ARG A 1 84 ? 18.622 4.572 3.235 1.00 82.69 84 ARG A N 1
ATOM 669 C CA . ARG A 1 84 ? 18.588 3.217 3.822 1.00 82.69 84 ARG A CA 1
ATOM 670 C C . ARG A 1 84 ? 17.449 2.381 3.232 1.00 82.69 84 ARG A C 1
ATOM 672 O O . ARG A 1 84 ? 16.439 2.928 2.797 1.00 82.69 84 ARG A O 1
ATOM 679 N N . GLY A 1 85 ? 17.584 1.057 3.315 1.00 80.44 85 GLY A N 1
ATOM 680 C CA . GLY A 1 85 ? 16.467 0.111 3.200 1.00 80.44 85 GLY A CA 1
ATOM 681 C C . GLY A 1 85 ? 16.034 -0.275 1.786 1.00 80.44 85 GLY A C 1
ATOM 682 O O . GLY A 1 85 ? 15.131 -1.093 1.674 1.00 80.44 85 GLY A O 1
ATOM 683 N N . GLN A 1 86 ? 16.679 0.259 0.743 1.00 87.81 86 GLN A N 1
ATOM 684 C CA . GLN A 1 86 ? 16.349 -0.004 -0.665 1.00 87.81 86 GLN A CA 1
ATOM 685 C C . GLN A 1 86 ? 17.557 -0.531 -1.460 1.00 87.81 86 GLN A C 1
ATOM 687 O O . GLN A 1 86 ? 17.749 -0.175 -2.610 1.00 87.81 86 GLN A O 1
ATOM 692 N N . ASN A 1 87 ? 18.407 -1.368 -0.856 1.00 88.06 87 ASN A N 1
ATOM 693 C CA . ASN A 1 87 ? 19.643 -1.835 -1.509 1.00 88.06 87 ASN A CA 1
ATOM 694 C C . ASN A 1 87 ? 19.392 -2.603 -2.819 1.00 88.06 87 ASN A C 1
ATOM 696 O O . ASN A 1 87 ? 20.209 -2.512 -3.730 1.00 88.06 87 ASN A O 1
ATOM 700 N N . PHE A 1 88 ? 18.239 -3.277 -2.935 1.00 87.19 88 PHE A N 1
ATOM 701 C CA . PHE A 1 88 ? 17.830 -4.005 -4.142 1.00 87.19 88 PHE A CA 1
ATOM 702 C C . PHE A 1 88 ? 17.733 -3.115 -5.386 1.00 87.19 88 PHE A C 1
ATOM 704 O O . PHE A 1 88 ? 17.639 -3.621 -6.498 1.00 87.19 88 PHE A O 1
ATOM 711 N N . THR A 1 89 ? 17.692 -1.786 -5.231 1.00 90.31 89 THR A N 1
ATOM 712 C CA . THR A 1 89 ? 17.543 -0.878 -6.368 1.00 90.31 89 THR A CA 1
ATOM 713 C C . THR A 1 89 ? 18.830 -0.703 -7.156 1.00 90.31 89 THR A C 1
ATOM 715 O O . THR A 1 89 ? 18.755 -0.186 -8.260 1.00 90.31 89 THR A O 1
ATOM 718 N N . TYR A 1 90 ? 19.991 -1.100 -6.629 1.00 90.31 90 TYR A N 1
ATOM 719 C CA . TYR A 1 90 ? 21.290 -0.854 -7.270 1.00 90.31 90 TYR A CA 1
ATOM 720 C C . TYR A 1 90 ? 21.805 -2.021 -8.121 1.00 90.31 90 TYR A C 1
ATOM 722 O O . TYR A 1 90 ? 22.833 -1.882 -8.779 1.00 90.31 90 TYR A O 1
ATOM 730 N N . ASP A 1 91 ? 21.066 -3.129 -8.161 1.00 93.94 91 ASP A N 1
ATOM 731 C CA . ASP A 1 91 ? 21.246 -4.211 -9.122 1.00 93.94 91 ASP A CA 1
ATOM 732 C C . ASP A 1 91 ? 19.961 -4.371 -9.948 1.00 93.94 91 ASP A C 1
ATOM 734 O O . ASP A 1 91 ? 18.855 -4.443 -9.412 1.00 93.94 91 ASP A O 1
ATOM 738 N N . LEU A 1 92 ? 20.084 -4.386 -11.278 1.00 93.44 92 LEU A N 1
ATOM 739 C CA . LEU A 1 92 ? 18.915 -4.406 -12.162 1.00 93.44 92 LEU A CA 1
ATOM 740 C C . LEU A 1 92 ? 18.149 -5.736 -12.105 1.00 93.44 92 LEU A C 1
ATOM 742 O O . LEU A 1 92 ? 16.930 -5.739 -12.303 1.00 93.44 92 LEU A O 1
ATOM 746 N N . ALA A 1 93 ? 18.830 -6.852 -11.833 1.00 95.00 93 ALA A N 1
ATOM 747 C CA . ALA A 1 93 ? 18.189 -8.156 -11.716 1.00 95.00 93 ALA A CA 1
ATOM 748 C C . ALA A 1 93 ? 17.430 -8.271 -10.387 1.00 95.00 93 ALA A C 1
ATOM 750 O O . ALA A 1 93 ? 16.264 -8.680 -10.387 1.00 95.00 93 ALA A O 1
ATOM 751 N N . GLU A 1 94 ? 18.038 -7.841 -9.276 1.00 95.50 94 GLU A N 1
ATOM 752 C CA . GLU A 1 94 ? 17.371 -7.760 -7.972 1.00 95.50 94 GLU A CA 1
ATOM 753 C C . GLU A 1 94 ? 16.165 -6.824 -8.021 1.00 95.50 94 GLU A C 1
ATOM 755 O O . GLU A 1 94 ? 15.084 -7.178 -7.549 1.00 95.50 94 GLU A O 1
ATOM 760 N N . LEU A 1 95 ? 16.305 -5.664 -8.663 1.00 95.50 95 LEU A N 1
ATOM 761 C CA . LEU A 1 95 ? 15.220 -4.704 -8.815 1.00 95.50 95 LEU A CA 1
ATOM 762 C C . LEU A 1 95 ? 14.044 -5.271 -9.617 1.00 95.50 95 LEU A C 1
ATOM 764 O O . LEU A 1 95 ? 12.886 -5.090 -9.232 1.00 95.50 95 LEU A O 1
ATOM 768 N N . GLY A 1 96 ? 14.326 -5.977 -10.714 1.00 95.88 96 GLY A N 1
ATOM 769 C CA . GLY A 1 96 ? 13.299 -6.660 -11.499 1.00 95.88 96 GLY A CA 1
ATOM 770 C C . GLY A 1 96 ? 12.589 -7.755 -10.699 1.00 95.88 96 GLY A C 1
ATOM 771 O O . GLY A 1 96 ? 11.357 -7.827 -10.699 1.00 95.88 96 GLY A O 1
ATOM 772 N N . ALA A 1 97 ? 13.348 -8.576 -9.968 1.00 96.25 97 ALA A N 1
ATOM 773 C CA . ALA A 1 97 ? 12.799 -9.629 -9.116 1.00 96.25 97 ALA A CA 1
ATOM 774 C C . ALA A 1 97 ? 11.945 -9.059 -7.970 1.00 96.25 97 ALA A C 1
ATOM 776 O O . ALA A 1 97 ? 10.864 -9.583 -7.679 1.00 96.25 97 ALA A O 1
ATOM 777 N N . TYR A 1 98 ? 12.387 -7.954 -7.365 1.00 95.56 98 TYR A N 1
ATOM 778 C CA . TYR A 1 98 ? 11.655 -7.249 -6.320 1.00 95.56 98 TYR A CA 1
ATOM 779 C C . TYR A 1 98 ? 10.332 -6.694 -6.847 1.00 95.56 98 TYR A C 1
ATOM 781 O O . TYR A 1 98 ? 9.282 -6.932 -6.250 1.00 95.56 98 TYR A O 1
ATOM 789 N N . TYR A 1 99 ? 10.354 -6.007 -7.996 1.00 96.12 99 TYR A N 1
ATOM 790 C CA . TYR A 1 99 ? 9.138 -5.454 -8.593 1.00 96.12 99 TYR A CA 1
ATOM 791 C C . TYR A 1 99 ? 8.139 -6.554 -8.967 1.00 96.12 99 TYR A C 1
ATOM 793 O O . TYR A 1 99 ? 6.949 -6.416 -8.686 1.00 96.12 99 TYR A O 1
ATOM 801 N N . ARG A 1 100 ? 8.610 -7.669 -9.545 1.00 96.81 100 ARG A N 1
ATOM 802 C CA . ARG A 1 100 ? 7.756 -8.828 -9.838 1.00 96.81 100 ARG A CA 1
ATOM 803 C C . ARG A 1 100 ? 7.084 -9.358 -8.569 1.00 96.81 100 ARG A C 1
ATOM 805 O O . ARG A 1 100 ? 5.866 -9.494 -8.551 1.00 96.81 100 ARG A O 1
ATOM 812 N N . SER A 1 101 ? 7.857 -9.560 -7.502 1.00 97.06 101 SER A N 1
ATOM 813 C CA . SER A 1 101 ? 7.347 -10.040 -6.208 1.00 97.06 101 SER A CA 1
ATOM 814 C C . SER A 1 101 ? 6.313 -9.083 -5.602 1.00 97.06 101 SER A C 1
ATOM 816 O O . SER A 1 101 ? 5.297 -9.517 -5.065 1.00 97.06 101 SER A O 1
ATOM 818 N N . TYR A 1 102 ? 6.537 -7.771 -5.720 1.00 97.06 102 TYR A N 1
ATOM 819 C CA . TYR A 1 102 ? 5.566 -6.750 -5.323 1.00 97.06 102 TYR A CA 1
ATOM 820 C C . TYR A 1 102 ? 4.247 -6.884 -6.098 1.00 97.06 102 TYR A C 1
ATOM 822 O O . TYR A 1 102 ? 3.180 -6.913 -5.486 1.00 97.06 102 TYR A O 1
ATOM 830 N N . VAL A 1 103 ? 4.300 -7.001 -7.429 1.00 97.06 103 VAL A N 1
ATOM 831 C CA . VAL A 1 103 ? 3.092 -7.131 -8.259 1.00 97.06 103 VAL A CA 1
ATOM 832 C C . VAL A 1 103 ? 2.333 -8.418 -7.937 1.00 97.06 103 VAL A C 1
ATOM 834 O O . VAL A 1 103 ? 1.113 -8.367 -7.785 1.00 97.06 103 VAL A O 1
ATOM 837 N N . GLU A 1 104 ? 3.039 -9.540 -7.787 1.00 98.06 104 GLU A N 1
ATOM 838 C CA . GLU A 1 104 ? 2.457 -10.837 -7.414 1.00 98.06 104 GLU A CA 1
ATOM 839 C C . GLU A 1 104 ? 1.771 -10.777 -6.043 1.00 98.06 104 GLU A C 1
ATOM 841 O O . GLU A 1 104 ? 0.631 -11.221 -5.896 1.00 98.06 104 GLU A O 1
ATOM 846 N N . LEU A 1 105 ? 2.415 -10.161 -5.046 1.00 97.81 105 LEU A N 1
ATOM 847 C CA . LEU A 1 105 ? 1.837 -10.010 -3.712 1.00 97.81 105 LEU A CA 1
ATOM 848 C C . LEU A 1 105 ? 0.595 -9.107 -3.720 1.00 97.81 105 LEU A C 1
ATOM 850 O O . LEU A 1 105 ? -0.399 -9.407 -3.060 1.00 97.81 105 LEU A O 1
ATOM 854 N N . MET A 1 106 ? 0.612 -8.018 -4.488 1.00 98.25 106 MET A N 1
ATOM 855 C CA . MET A 1 106 ? -0.565 -7.157 -4.605 1.00 98.25 106 MET A CA 1
ATOM 856 C C . MET A 1 106 ? -1.717 -7.844 -5.348 1.00 98.25 106 MET A C 1
ATOM 858 O O . MET A 1 106 ? -2.866 -7.664 -4.955 1.00 98.25 106 MET A O 1
ATOM 862 N N . ALA A 1 107 ? -1.427 -8.673 -6.357 1.00 98.00 107 ALA A N 1
ATOM 863 C CA . ALA A 1 107 ? -2.440 -9.489 -7.028 1.00 98.00 107 ALA A CA 1
ATOM 864 C C . ALA A 1 107 ? -3.063 -10.528 -6.080 1.00 98.00 107 ALA A C 1
ATOM 866 O O . ALA A 1 107 ? -4.270 -10.765 -6.127 1.00 98.00 107 ALA A O 1
ATOM 867 N N . HIS A 1 108 ? -2.269 -11.107 -5.171 1.00 98.06 108 HIS A N 1
ATOM 868 C CA . HIS A 1 108 ? -2.801 -11.957 -4.107 1.00 98.06 108 HIS A CA 1
ATOM 869 C C . HIS A 1 108 ? -3.814 -11.198 -3.239 1.00 98.06 108 HIS A C 1
ATOM 871 O O . HIS A 1 108 ? -4.917 -11.697 -3.023 1.00 98.06 108 HIS A O 1
ATOM 877 N N . PHE A 1 109 ? -3.486 -9.983 -2.785 1.00 97.81 109 PHE A N 1
ATOM 878 C CA . 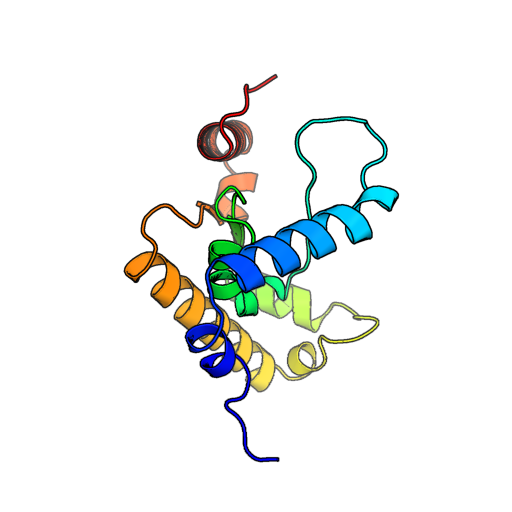PHE A 1 109 ? -4.412 -9.186 -1.972 1.00 97.81 109 PHE A CA 1
ATOM 879 C C . PHE A 1 109 ? -5.672 -8.756 -2.724 1.00 97.81 109 PHE A C 1
ATOM 881 O O . PHE A 1 109 ? -6.734 -8.724 -2.109 1.00 97.81 109 PHE A O 1
ATOM 888 N N . ASP A 1 110 ? -5.596 -8.500 -4.030 1.00 97.25 110 ASP A N 1
ATOM 889 C CA . ASP A 1 110 ? -6.795 -8.253 -4.840 1.00 97.25 110 ASP A CA 1
ATOM 890 C C . ASP A 1 110 ? -7.739 -9.471 -4.826 1.00 97.25 110 ASP A C 1
ATOM 892 O O . ASP A 1 110 ? -8.957 -9.309 -4.750 1.00 97.25 110 ASP A O 1
ATOM 896 N N . ALA A 1 111 ? -7.183 -10.689 -4.851 1.00 98.25 111 ALA A N 1
ATOM 897 C CA . ALA A 1 111 ? -7.955 -11.930 -4.834 1.00 98.25 111 ALA A CA 1
ATOM 898 C C . ALA A 1 111 ? -8.556 -12.250 -3.455 1.00 98.25 111 ALA A C 1
ATOM 900 O O . ALA A 1 111 ? -9.702 -12.690 -3.376 1.00 98.25 111 ALA A O 1
ATOM 901 N N . VAL A 1 112 ? -7.802 -12.048 -2.366 1.00 97.44 112 VAL A N 1
ATOM 902 C CA . VAL A 1 112 ? -8.251 -12.427 -1.011 1.00 97.44 112 VAL A CA 1
ATOM 903 C C . VAL A 1 112 ? -8.956 -11.305 -0.244 1.00 97.44 112 VAL A C 1
ATOM 905 O O . VAL A 1 112 ? -9.661 -11.581 0.724 1.00 97.44 112 VAL A O 1
ATOM 908 N N . LEU A 1 113 ? -8.789 -10.046 -0.657 1.00 96.44 113 LEU A N 1
ATOM 909 C CA . LEU A 1 113 ? -9.395 -8.860 -0.044 1.00 96.44 113 LEU A CA 1
ATOM 910 C C . LEU A 1 113 ? -9.980 -7.931 -1.132 1.00 96.44 113 LEU A C 1
ATOM 912 O O . LEU A 1 113 ? -9.533 -6.786 -1.273 1.00 96.44 113 LEU A O 1
ATOM 916 N N . PRO A 1 114 ? -10.985 -8.385 -1.906 1.00 96.62 114 PRO A N 1
ATOM 917 C CA . PRO A 1 114 ? -11.531 -7.610 -3.017 1.00 96.62 114 PRO A CA 1
ATOM 918 C C . PRO A 1 114 ? -12.031 -6.235 -2.552 1.00 96.62 114 PRO A C 1
ATOM 920 O O . PRO A 1 114 ? -12.726 -6.108 -1.543 1.00 96.62 114 PRO A O 1
ATOM 923 N N . GLY A 1 115 ? -11.636 -5.186 -3.278 1.00 95.50 115 GLY A N 1
ATOM 924 C CA . GLY A 1 115 ? -11.984 -3.793 -2.968 1.00 95.50 115 GLY A CA 1
ATOM 925 C C . GLY A 1 115 ? -11.229 -3.176 -1.783 1.00 95.50 115 GLY A C 1
ATOM 926 O O . GLY A 1 115 ? -11.489 -2.026 -1.431 1.00 95.50 115 GLY A O 1
ATOM 927 N N . ARG A 1 116 ? -10.289 -3.899 -1.153 1.00 96.69 116 ARG A N 1
ATOM 928 C CA . ARG A 1 116 ? -9.505 -3.385 -0.015 1.00 96.69 116 ARG A CA 1
ATOM 929 C C . ARG A 1 116 ? -8.323 -2.511 -0.419 1.00 96.69 116 ARG A C 1
ATOM 931 O O . ARG A 1 116 ? -7.808 -1.779 0.421 1.00 96.69 116 ARG A O 1
ATOM 938 N N . VAL A 1 117 ? -7.877 -2.614 -1.665 1.00 97.81 117 VAL A N 1
ATOM 939 C CA . VAL A 1 117 ? -6.774 -1.832 -2.221 1.00 97.81 117 VAL A CA 1
ATOM 940 C C . VAL A 1 117 ? -7.302 -1.037 -3.403 1.00 97.81 117 VAL A C 1
ATOM 942 O O . VAL A 1 117 ? -7.876 -1.602 -4.330 1.00 97.81 117 VAL A O 1
ATOM 945 N N . HIS A 1 118 ? -7.081 0.273 -3.385 1.00 98.06 118 HIS A N 1
ATOM 946 C CA . HIS A 1 118 ? -7.337 1.133 -4.531 1.00 98.06 118 HIS A CA 1
ATOM 947 C C . HIS A 1 118 ? -6.030 1.395 -5.266 1.00 98.06 118 HIS A C 1
ATOM 949 O O . HIS A 1 118 ? -5.065 1.878 -4.670 1.00 98.06 118 HIS A O 1
ATOM 955 N N . ARG A 1 119 ? -5.983 1.053 -6.553 1.00 96.94 119 ARG A N 1
ATOM 956 C CA . ARG A 1 119 ? -4.772 1.179 -7.362 1.00 96.94 119 ARG A CA 1
ATOM 957 C C . ARG A 1 119 ? -4.803 2.469 -8.161 1.00 96.94 119 ARG A C 1
ATOM 959 O O . ARG A 1 119 ? -5.749 2.706 -8.900 1.00 96.94 119 ARG A O 1
ATOM 966 N N . VAL A 1 120 ? -3.746 3.260 -8.026 1.00 97.56 120 VAL A N 1
ATOM 967 C CA . VAL A 1 120 ? -3.556 4.514 -8.758 1.00 97.56 120 VAL A CA 1
ATOM 968 C C . VAL A 1 120 ? -2.384 4.327 -9.705 1.00 97.56 120 VAL A C 1
ATOM 970 O O . VAL A 1 120 ? -1.256 4.137 -9.250 1.00 97.56 120 VAL A O 1
ATOM 973 N N . PHE A 1 121 ? -2.631 4.381 -11.011 1.00 97.12 121 PHE A N 1
ATOM 974 C CA . PHE A 1 121 ? -1.564 4.327 -12.007 1.00 97.12 121 PHE A CA 1
ATOM 975 C C . PHE A 1 121 ? -1.069 5.737 -12.321 1.00 97.12 121 PHE A C 1
ATOM 977 O O . PHE A 1 121 ? -1.849 6.618 -12.674 1.00 97.12 121 PHE A O 1
ATOM 984 N N . TYR A 1 122 ? 0.237 5.953 -12.188 1.00 96.56 122 TYR A N 1
ATOM 985 C CA . TYR A 1 122 ? 0.884 7.246 -12.395 1.00 96.56 122 TYR A CA 1
ATOM 986 C C . TYR A 1 122 ? 0.565 7.836 -13.770 1.00 96.56 122 TYR A C 1
ATOM 988 O O . TYR A 1 122 ? 0.255 9.016 -13.873 1.00 96.56 122 TYR A O 1
ATOM 996 N N . GLU A 1 123 ? 0.613 7.012 -14.812 1.00 96.69 123 GLU A N 1
ATOM 997 C CA . GLU A 1 123 ? 0.365 7.434 -16.187 1.00 96.69 123 GLU A CA 1
ATOM 998 C C . GLU A 1 123 ? -1.067 7.973 -16.349 1.00 96.69 123 GLU A C 1
ATOM 1000 O O . GLU A 1 123 ? -1.255 9.077 -16.852 1.00 96.69 123 GLU A O 1
ATOM 1005 N N . GLN A 1 124 ? -2.060 7.274 -15.790 1.00 97.88 124 GLN A N 1
ATOM 1006 C CA . GLN A 1 124 ? -3.459 7.720 -15.784 1.00 97.88 124 GLN A CA 1
ATOM 1007 C C . GLN A 1 124 ? -3.654 8.983 -14.935 1.00 97.88 124 GLN A C 1
ATOM 1009 O O . GLN A 1 124 ? -4.388 9.887 -15.325 1.00 97.88 124 GLN A O 1
ATOM 1014 N N . MET A 1 125 ? -2.960 9.078 -13.796 1.00 97.62 125 MET A N 1
ATOM 1015 C CA . MET A 1 125 ? -2.994 10.259 -12.928 1.00 97.62 125 MET A CA 1
ATOM 1016 C C . MET A 1 125 ? -2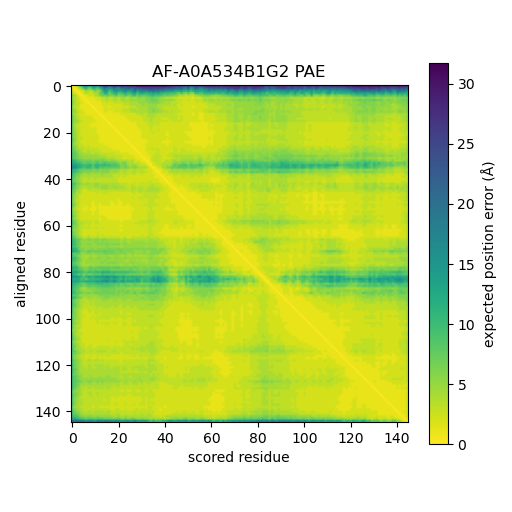.437 11.503 -13.630 1.00 97.62 125 MET A C 1
ATOM 1018 O O . MET A 1 125 ? -2.919 12.606 -13.389 1.00 97.62 125 MET A O 1
ATOM 1022 N N . VAL A 1 126 ? -1.435 11.351 -14.499 1.00 97.31 126 VAL A N 1
ATOM 1023 C CA . VAL A 1 126 ? -0.894 12.460 -15.299 1.00 97.31 126 VAL A CA 1
ATOM 1024 C C . VAL A 1 126 ? -1.840 12.831 -16.441 1.00 97.31 126 VAL A C 1
ATOM 1026 O O . VAL A 1 126 ? -2.060 14.013 -16.681 1.00 97.31 126 VAL A O 1
ATOM 1029 N N . GLU A 1 127 ? -2.412 11.843 -17.131 1.00 98.12 127 GLU A N 1
ATOM 1030 C CA . GLU A 1 127 ? -3.303 12.072 -18.277 1.00 98.12 127 GLU A CA 1
ATOM 1031 C C . GLU A 1 127 ? -4.677 12.635 -17.874 1.00 98.12 127 GLU A C 1
ATOM 1033 O O . GLU A 1 127 ? -5.251 13.445 -18.600 1.00 98.12 127 GLU A O 1
ATOM 1038 N N . ASN A 1 128 ? -5.210 12.223 -16.720 1.00 97.94 128 ASN A N 1
ATOM 1039 C CA . ASN A 1 128 ? -6.525 12.623 -16.218 1.00 97.94 128 ASN A CA 1
ATOM 1040 C C . ASN A 1 128 ? -6.508 12.798 -14.691 1.00 97.94 128 ASN A C 1
ATOM 1042 O O . ASN A 1 128 ? -7.142 12.047 -13.943 1.00 97.94 128 ASN A O 1
ATOM 1046 N N . THR A 1 129 ? -5.780 13.812 -14.225 1.00 97.62 129 THR A N 1
ATOM 1047 C CA . THR A 1 129 ? -5.601 14.072 -12.790 1.00 97.62 129 THR A CA 1
ATOM 1048 C C . THR A 1 129 ? -6.922 14.242 -12.053 1.00 97.62 129 THR A C 1
ATOM 1050 O O . THR A 1 129 ? -7.131 13.602 -11.027 1.00 97.62 129 THR A O 1
ATOM 1053 N N . GLU A 1 130 ? -7.838 15.066 -12.565 1.00 97.75 130 GLU A N 1
ATOM 1054 C CA . GLU A 1 130 ? -9.114 15.305 -11.887 1.00 97.75 130 GLU A CA 1
ATOM 1055 C C . GLU A 1 130 ? -9.929 14.012 -11.746 1.00 97.75 130 GLU A C 1
ATOM 1057 O O . GLU A 1 130 ? -10.412 13.700 -10.656 1.00 97.75 130 GLU A O 1
ATOM 1062 N N . GLY A 1 131 ? -10.043 13.225 -12.821 1.00 98.06 131 GLY A N 1
ATOM 1063 C CA . GLY A 1 131 ? -10.785 11.969 -12.801 1.00 98.06 131 GLY A CA 1
ATOM 1064 C C . GLY A 1 131 ? -10.203 10.949 -11.821 1.00 98.06 131 GLY A C 1
ATOM 1065 O O . GLY A 1 131 ? -10.961 10.317 -11.082 1.00 98.06 131 GLY A O 1
ATOM 1066 N N . GLU A 1 132 ? -8.876 10.801 -11.780 1.00 98.19 132 GLU A N 1
ATOM 1067 C CA . GLU A 1 132 ? -8.223 9.884 -10.838 1.00 98.19 132 GLU A CA 1
ATOM 1068 C C . GLU A 1 132 ? -8.312 10.370 -9.388 1.00 98.19 132 GLU A C 1
ATOM 1070 O O . GLU A 1 132 ? -8.551 9.569 -8.485 1.00 98.19 132 GLU A O 1
ATOM 1075 N N . VAL A 1 133 ? -8.189 11.678 -9.136 1.00 98.06 133 VAL A N 1
ATOM 1076 C CA . VAL A 1 133 ? -8.373 12.237 -7.788 1.00 98.06 133 VAL A CA 1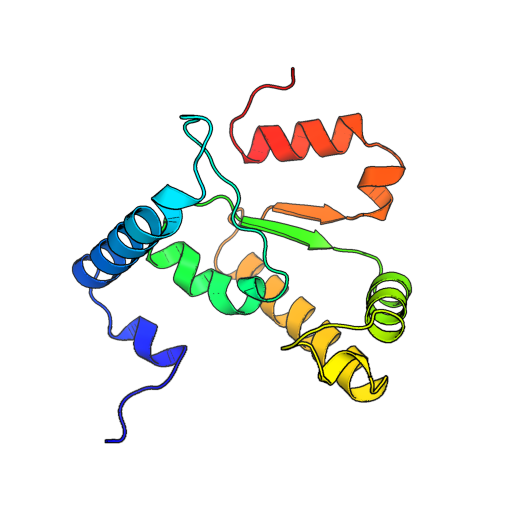
ATOM 1077 C C . VAL A 1 133 ? -9.810 12.029 -7.309 1.00 98.06 133 VAL A C 1
ATOM 1079 O O . VAL A 1 133 ? -10.007 11.626 -6.164 1.00 98.06 133 VAL A O 1
ATOM 1082 N N . ARG A 1 134 ? -10.820 12.217 -8.171 1.00 98.12 134 ARG A N 1
ATOM 1083 C CA . ARG A 1 134 ? -12.224 11.925 -7.830 1.00 98.12 134 ARG A CA 1
ATOM 1084 C C . ARG A 1 134 ? -12.421 10.459 -7.439 1.00 98.12 134 ARG A C 1
ATOM 1086 O O . ARG A 1 134 ? -12.981 10.204 -6.377 1.00 98.12 134 ARG A O 1
ATOM 1093 N N . ARG A 1 135 ? -11.908 9.509 -8.231 1.00 98.06 135 ARG A N 1
ATOM 1094 C CA . AR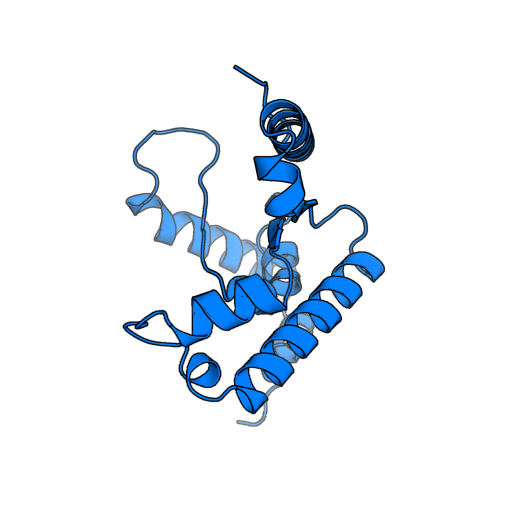G A 1 135 ? -11.961 8.064 -7.916 1.00 98.06 135 ARG A CA 1
ATOM 1095 C C . ARG A 1 135 ? -11.260 7.720 -6.603 1.00 98.06 135 ARG A C 1
ATOM 1097 O O . ARG A 1 135 ? -11.772 6.932 -5.807 1.00 98.06 135 ARG A O 1
ATOM 1104 N N . LEU A 1 136 ? -10.094 8.316 -6.367 1.00 97.94 136 LEU A N 1
ATOM 1105 C CA . LEU A 1 136 ? -9.329 8.110 -5.145 1.00 97.94 136 LEU A CA 1
ATOM 1106 C C . LEU A 1 136 ? -10.086 8.624 -3.912 1.00 97.94 136 LEU A C 1
ATOM 1108 O O . LEU A 1 136 ? -10.146 7.940 -2.888 1.00 97.94 136 LEU A O 1
ATOM 1112 N N . LEU A 1 137 ? -10.667 9.822 -4.001 1.00 97.44 137 LEU A N 1
ATOM 1113 C CA . LEU A 1 137 ? -11.443 10.416 -2.914 1.00 97.44 137 LEU A CA 1
ATOM 1114 C C . LEU A 1 137 ? -12.747 9.653 -2.667 1.00 97.44 137 LEU A C 1
ATOM 1116 O O . LEU A 1 137 ? -13.071 9.405 -1.508 1.00 97.44 137 LEU A O 1
ATOM 1120 N N . GLU A 1 138 ? -13.427 9.186 -3.716 1.00 97.81 138 GLU A N 1
ATOM 1121 C CA . GLU A 1 138 ? -14.592 8.301 -3.606 1.00 97.81 138 GLU A CA 1
ATOM 1122 C C . GLU A 1 138 ? -14.250 7.031 -2.817 1.00 97.81 138 GLU A C 1
ATOM 1124 O O . GLU A 1 138 ? -14.918 6.708 -1.834 1.00 97.81 138 GLU A O 1
ATOM 1129 N N . TYR A 1 139 ? -13.147 6.360 -3.162 1.00 97.81 139 TYR A N 1
ATOM 1130 C CA . TYR A 1 139 ? -12.657 5.209 -2.403 1.00 97.81 139 TYR A CA 1
ATOM 1131 C C . TYR A 1 139 ? -12.358 5.546 -0.932 1.00 97.81 139 TYR A C 1
ATOM 1133 O O . TYR A 1 139 ? -12.611 4.739 -0.028 1.00 97.81 139 TYR A O 1
ATOM 1141 N N . CYS A 1 140 ? -11.835 6.746 -0.672 1.00 96.50 140 CYS A N 1
ATOM 1142 C CA . CYS A 1 140 ? -11.577 7.225 0.682 1.00 96.50 140 CYS A CA 1
ATOM 1143 C C . CYS A 1 140 ? -12.846 7.667 1.431 1.00 96.50 140 CYS A C 1
ATOM 1145 O O . CYS A 1 140 ? -12.790 7.821 2.651 1.00 96.50 140 CYS A O 1
ATOM 1147 N N . GLY A 1 141 ? -13.980 7.840 0.745 1.00 95.75 141 GLY A N 1
ATOM 1148 C CA . GLY A 1 141 ? -15.195 8.434 1.306 1.00 95.75 141 GLY A CA 1
ATOM 1149 C C . GLY A 1 141 ? -15.036 9.927 1.612 1.00 95.75 141 GLY A C 1
ATOM 1150 O O . GLY A 1 141 ? -15.540 10.403 2.628 1.00 95.75 141 GLY A O 1
ATOM 1151 N N . LEU A 1 142 ? -14.282 10.647 0.780 1.00 95.50 142 LEU A N 1
ATOM 1152 C CA . LEU A 1 142 ? -13.981 12.069 0.932 1.00 95.50 142 LEU A CA 1
ATOM 1153 C C . LEU A 1 142 ? -14.610 12.891 -0.204 1.00 95.50 142 LEU A C 1
ATOM 1155 O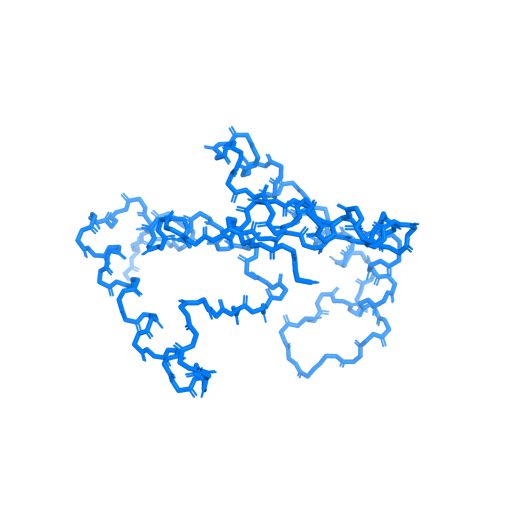 O . LEU A 1 142 ? -14.687 12.404 -1.333 1.00 95.50 142 LEU A O 1
ATOM 1159 N N . PRO A 1 143 ? -15.048 14.135 0.067 1.00 94.69 143 PRO A N 1
ATOM 1160 C CA . PRO A 1 143 ? -15.527 15.029 -0.978 1.00 94.69 143 PRO A CA 1
ATOM 1161 C C . PRO A 1 143 ? -14.367 15.521 -1.851 1.00 94.69 143 PRO A C 1
ATOM 1163 O O . PRO A 1 143 ? -13.234 15.639 -1.386 1.00 94.69 143 PRO A O 1
ATOM 1166 N N . PHE A 1 144 ? -14.676 15.836 -3.107 1.00 93.38 144 PHE A N 1
ATOM 1167 C CA . PHE A 1 144 ? -13.788 16.591 -3.987 1.00 93.38 144 PHE A CA 1
ATOM 1168 C C . PHE A 1 144 ? -14.035 18.086 -3.743 1.00 93.38 144 PHE A C 1
ATOM 1170 O O . PHE A 1 144 ? -15.154 18.547 -3.976 1.00 93.38 144 PHE A O 1
ATOM 1177 N N . GLU A 1 145 ? -13.027 18.794 -3.228 1.00 78.31 145 GLU A N 1
ATOM 1178 C CA . GLU A 1 145 ? -13.042 20.250 -2.988 1.00 78.31 145 GLU A CA 1
ATOM 1179 C C . GLU A 1 145 ? -12.543 21.027 -4.212 1.00 78.31 145 GLU A C 1
ATOM 1181 O O . GLU A 1 145 ? -11.576 20.557 -4.856 1.00 78.31 145 GLU A O 1
#

Sequence (145 aa):
DGGPRYPQVLATLSPGQLRALGEEYLARTRIQRKTGRPYFIDKLPNNFLHVGFIHLMLPNARIIDARRHPLGGCFSAFKQHFARGQNFTYDLAELGAYYRSYVELMAHFDAVLPGRVHRVFYEQMVENTEGEVRRLLEYCGLPFE

Solvent-accessible surface area (backbone atoms only — not comparable to full-atom values): 8911 Å² total; per-residue (Å²): 135,91,68,68,50,90,72,62,40,62,81,74,55,50,74,68,56,30,44,51,52,29,52,49,51,55,60,71,49,45,84,77,58,83,79,80,57,97,72,82,84,87,88,58,91,72,51,71,86,38,49,73,56,48,46,65,28,36,72,83,63,81,42,72,46,82,41,54,62,63,72,63,42,51,54,51,44,45,72,49,90,67,96,71,95,55,73,50,32,78,38,73,66,51,32,51,53,49,52,50,53,50,54,53,54,51,53,49,44,50,72,78,38,68,88,54,61,48,76,44,48,47,67,55,39,69,77,37,43,69,64,45,51,48,55,53,28,53,78,66,75,44,84,87,132

pLDDT: mean 94.24, std 5.71, range [52.62, 98.44]